Protein AF-A0A7R7CL61-F1 (afdb_monomer_lite)

Secondary structure (DSSP, 8-state):
---PEEEEEEEE--SS-TT--EEEEEEEESSHHHHHHHHHHHHHHHHHHHTTS-HHHHHHHHPPPTTS-SSS-EEEEEES-HHHHHHHHHHHHHHHHHHHHHHHHHTPPPPHHHHHHHHHHHHHHHHHHHHTTT----------

Radius of gyration: 21.46 Å; chains: 1; bounding box: 66×36×46 Å

Structure (mmCIF, N/CA/C/O backbone):
data_AF-A0A7R7CL61-F1
#
_entry.id   AF-A0A7R7CL61-F1
#
loop_
_atom_site.group_PDB
_atom_site.id
_atom_site.type_symbol
_atom_site.label_atom_id
_atom_site.label_alt_id
_atom_site.label_comp_id
_atom_site.label_asym_id
_atom_site.label_entity_id
_atom_site.label_seq_id
_atom_site.pdbx_PDB_ins_code
_atom_site.Cartn_x
_atom_site.Cartn_y
_atom_site.Cartn_z
_atom_site.occupancy
_atom_site.B_iso_or_equiv
_atom_site.auth_seq_id
_atom_site.auth_comp_id
_atom_site.auth_asym_id
_atom_site.auth_atom_id
_atom_site.pdbx_PDB_model_num
ATOM 1 N N . MET A 1 1 ? 9.692 -16.618 18.975 1.00 43.44 1 MET A N 1
ATOM 2 C CA . MET A 1 1 ? 9.288 -15.267 18.535 1.00 43.44 1 MET A CA 1
ATOM 3 C C . MET A 1 1 ? 8.238 -15.471 17.463 1.00 43.44 1 MET A C 1
ATOM 5 O O . MET A 1 1 ? 8.471 -16.322 16.616 1.00 43.44 1 MET A O 1
ATOM 9 N N . ALA A 1 2 ? 7.070 -14.833 17.570 1.00 53.53 2 ALA A N 1
ATOM 10 C CA . ALA A 1 2 ? 6.045 -14.944 16.532 1.00 53.53 2 ALA A CA 1
ATOM 11 C C . ALA A 1 2 ? 6.608 -14.379 15.222 1.00 53.53 2 ALA A C 1
ATOM 13 O O . ALA A 1 2 ? 7.267 -13.338 15.243 1.00 53.53 2 ALA A O 1
ATOM 14 N N . ASP A 1 3 ? 6.410 -15.096 14.121 1.00 69.12 3 ASP A N 1
ATOM 15 C CA . ASP A 1 3 ? 6.924 -14.686 12.819 1.00 69.12 3 ASP A CA 1
ATOM 16 C C . ASP A 1 3 ? 6.115 -13.474 12.337 1.00 69.12 3 ASP A C 1
ATOM 18 O O . ASP A 1 3 ? 4.902 -13.563 12.146 1.00 69.12 3 ASP A O 1
ATOM 22 N N . LEU A 1 4 ? 6.768 -12.314 12.230 1.00 73.00 4 LEU A N 1
ATOM 23 C CA . LEU A 1 4 ? 6.104 -11.059 11.880 1.00 73.00 4 LEU A CA 1
ATOM 24 C C . LEU A 1 4 ? 5.916 -10.967 10.368 1.00 73.00 4 LEU A C 1
ATOM 26 O O . LEU A 1 4 ? 6.895 -10.860 9.618 1.00 73.00 4 LEU A O 1
ATOM 30 N N . LYS A 1 5 ? 4.658 -10.918 9.940 1.00 70.12 5 LYS A N 1
ATOM 31 C CA . LYS A 1 5 ? 4.244 -10.785 8.542 1.00 70.12 5 LYS A CA 1
ATOM 32 C C . LYS A 1 5 ? 3.903 -9.333 8.224 1.00 70.12 5 LYS A C 1
ATOM 34 O O . LYS A 1 5 ? 3.576 -8.557 9.121 1.00 70.12 5 LYS A O 1
ATOM 39 N N . THR A 1 6 ? 4.028 -8.956 6.957 1.00 76.00 6 THR A N 1
ATOM 40 C CA . THR A 1 6 ? 3.588 -7.641 6.476 1.00 76.00 6 THR A CA 1
ATOM 41 C C . THR A 1 6 ? 2.115 -7.731 6.120 1.00 76.00 6 THR A C 1
ATOM 43 O O . THR A 1 6 ? 1.736 -8.629 5.375 1.00 76.00 6 THR A O 1
ATOM 46 N N . TYR A 1 7 ? 1.313 -6.799 6.611 1.00 77.00 7 TYR A N 1
ATOM 47 C CA . TYR A 1 7 ? -0.097 -6.665 6.267 1.00 77.00 7 TYR A CA 1
ATOM 48 C C . TYR A 1 7 ? -0.322 -5.319 5.589 1.00 77.00 7 TYR A C 1
ATOM 50 O O . TYR A 1 7 ? 0.303 -4.327 5.968 1.00 77.00 7 TYR A O 1
ATOM 58 N N . SER A 1 8 ? -1.195 -5.302 4.590 1.00 79.12 8 SER A N 1
ATOM 59 C CA . SER A 1 8 ? -1.748 -4.101 3.977 1.00 79.12 8 SER A CA 1
ATOM 60 C C . SER A 1 8 ? -3.194 -3.968 4.412 1.00 79.12 8 SER A C 1
ATOM 62 O O . SER A 1 8 ? -3.959 -4.924 4.287 1.00 79.12 8 SER A O 1
ATOM 64 N N . LEU A 1 9 ? -3.560 -2.793 4.913 1.00 83.31 9 LEU A N 1
ATOM 65 C CA . LEU A 1 9 ? -4.925 -2.503 5.323 1.00 83.31 9 LEU A CA 1
ATOM 66 C C . LEU A 1 9 ? -5.448 -1.262 4.627 1.00 83.31 9 LEU A C 1
ATOM 68 O O . LEU A 1 9 ? -4.704 -0.302 4.426 1.00 83.31 9 LEU A O 1
ATOM 72 N N . LEU A 1 10 ? -6.738 -1.307 4.313 1.00 83.94 10 LEU A N 1
ATOM 73 C CA . LEU A 1 10 ? -7.525 -0.199 3.805 1.00 83.94 10 LEU A CA 1
ATOM 74 C C . LEU A 1 10 ? -8.753 -0.030 4.701 1.00 83.94 10 LEU A C 1
ATOM 76 O O . LEU A 1 10 ? -9.546 -0.963 4.852 1.00 83.94 10 LEU A O 1
ATOM 80 N N . ILE A 1 11 ? -8.902 1.148 5.295 1.00 83.88 11 ILE A N 1
ATOM 81 C CA . ILE A 1 11 ? -9.981 1.497 6.221 1.00 83.88 11 ILE A CA 1
ATOM 82 C C . ILE A 1 11 ? -10.710 2.716 5.652 1.00 83.88 11 ILE A C 1
ATOM 84 O O . ILE A 1 11 ? -10.075 3.673 5.204 1.00 83.88 11 ILE A O 1
ATOM 88 N N . ALA A 1 12 ? -12.040 2.667 5.616 1.00 82.31 12 ALA A N 1
ATOM 89 C CA . ALA A 1 12 ? -12.850 3.832 5.267 1.00 82.31 12 ALA A CA 1
ATOM 90 C C . ALA A 1 12 ? -12.831 4.845 6.418 1.00 82.31 12 ALA A C 1
ATOM 92 O O . ALA A 1 12 ? -12.833 4.443 7.582 1.00 82.31 12 ALA A O 1
ATOM 93 N N . TRP A 1 13 ? -12.853 6.144 6.128 1.00 79.38 13 TRP A N 1
ATOM 94 C CA . TRP A 1 13 ? -13.196 7.115 7.166 1.00 79.38 13 TRP A CA 1
ATOM 95 C C . TRP A 1 13 ? -14.677 6.954 7.540 1.00 79.38 13 TRP A C 1
ATOM 97 O O . TRP A 1 13 ? -15.504 6.622 6.692 1.00 79.38 13 TRP A O 1
ATOM 107 N N . CYS A 1 14 ? -14.995 7.103 8.824 1.00 66.12 14 CYS A N 1
ATOM 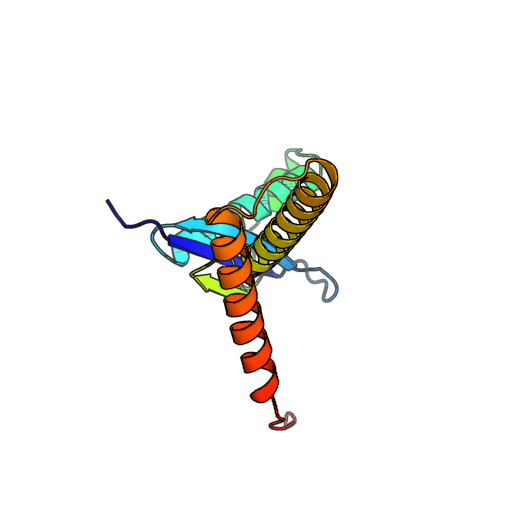108 C CA . CYS A 1 14 ? -16.372 7.165 9.306 1.00 66.12 14 CYS A CA 1
ATOM 109 C C . CYS A 1 14 ? -16.556 8.563 9.874 1.00 66.12 14 CYS A C 1
ATOM 111 O O . CYS A 1 14 ? -16.155 8.842 10.996 1.00 66.12 14 CYS A O 1
ATOM 113 N N . ASP A 1 15 ? -17.070 9.473 9.068 1.00 64.06 15 ASP A N 1
ATOM 114 C CA . ASP A 1 15 ? -17.490 10.790 9.542 1.00 64.06 15 ASP A CA 1
ATOM 115 C C . ASP A 1 15 ? -18.865 11.181 8.972 1.00 64.06 15 ASP A C 1
ATOM 117 O O . ASP A 1 15 ? -19.342 12.303 9.139 1.00 64.06 15 ASP A O 1
ATOM 121 N N . GLY A 1 16 ? -19.536 10.217 8.331 1.00 56.00 16 GLY A N 1
ATOM 122 C CA . GLY A 1 16 ? -20.834 10.400 7.697 1.00 56.00 16 GLY A CA 1
ATOM 123 C C . GLY A 1 16 ? -20.778 11.040 6.308 1.00 56.00 16 GLY A C 1
ATOM 124 O O . GLY A 1 16 ? -21.846 11.348 5.775 1.00 56.00 16 GLY A O 1
ATOM 125 N N . ASP A 1 17 ? -19.591 11.230 5.721 1.00 63.59 17 ASP A N 1
ATOM 126 C CA . ASP A 1 17 ? -19.422 11.698 4.345 1.00 63.59 17 ASP A CA 1
ATOM 127 C C . ASP A 1 17 ? -19.117 10.534 3.383 1.00 63.59 17 ASP A C 1
ATOM 129 O O . ASP A 1 17 ? -18.059 9.906 3.430 1.00 63.59 17 ASP A O 1
ATOM 133 N N . ASP A 1 18 ? -20.048 10.266 2.462 1.00 55.69 18 ASP A N 1
ATOM 134 C CA . ASP A 1 18 ? -19.911 9.234 1.426 1.00 55.69 18 ASP A CA 1
ATOM 135 C C . ASP A 1 18 ? -18.791 9.554 0.405 1.00 55.69 18 ASP A C 1
ATOM 137 O O . ASP A 1 18 ? -18.392 8.678 -0.369 1.00 55.69 18 ASP A O 1
ATOM 141 N N . GLU A 1 19 ? -18.297 10.800 0.365 1.00 55.75 19 GLU A N 1
ATOM 142 C CA . GLU A 1 19 ? -17.179 11.229 -0.486 1.00 55.75 19 GLU A CA 1
ATOM 143 C C . GLU A 1 19 ? -15.817 11.158 0.218 1.00 55.75 19 GLU A C 1
ATOM 145 O O . GLU A 1 19 ? -14.784 11.328 -0.446 1.00 55.75 19 GLU A O 1
ATOM 150 N N . GLN A 1 20 ? -15.769 10.879 1.528 1.00 64.12 20 GLN A N 1
ATOM 151 C CA . GLN A 1 20 ? -14.487 10.758 2.206 1.00 64.12 20 GLN A CA 1
ATOM 152 C C . GLN A 1 20 ? -13.717 9.523 1.749 1.00 64.12 20 GLN A C 1
ATOM 154 O O . GLN A 1 20 ? -14.242 8.425 1.565 1.00 64.12 20 GLN A O 1
ATOM 159 N N . GLY A 1 21 ? -12.426 9.750 1.508 1.00 71.06 21 GLY A N 1
ATOM 160 C CA . GLY A 1 21 ? -11.529 8.773 0.914 1.00 71.06 21 GLY A CA 1
ATOM 161 C C . GLY A 1 21 ? -11.246 7.568 1.813 1.00 71.06 21 GLY A C 1
ATOM 162 O O . GLY A 1 21 ? -11.902 7.287 2.809 1.00 71.06 21 GLY A O 1
ATOM 163 N N . THR A 1 22 ? -10.204 6.828 1.462 1.00 82.19 22 THR A N 1
ATOM 164 C CA . THR A 1 22 ? -9.773 5.645 2.212 1.00 82.19 22 THR A CA 1
ATOM 165 C C . THR A 1 22 ? -8.407 5.884 2.828 1.00 82.19 22 THR A C 1
ATOM 167 O O . THR A 1 22 ? -7.507 6.370 2.139 1.00 82.19 22 THR A O 1
ATOM 170 N N . PHE A 1 23 ? -8.218 5.485 4.083 1.00 80.88 23 PHE A N 1
ATOM 171 C CA . PHE A 1 23 ? -6.905 5.445 4.712 1.00 80.88 23 PHE A CA 1
ATOM 172 C C . PHE A 1 23 ? -6.262 4.076 4.485 1.00 80.88 23 PHE A C 1
ATOM 174 O O . PHE A 1 23 ? -6.841 3.039 4.814 1.00 80.88 23 PHE A O 1
ATOM 181 N N . GLY A 1 24 ? -5.065 4.065 3.901 1.00 83.75 24 GLY A N 1
ATOM 182 C CA . GLY A 1 24 ? -4.319 2.845 3.613 1.00 83.75 24 GLY A CA 1
ATOM 183 C C . GLY A 1 24 ? -2.931 2.880 4.235 1.00 83.75 24 GLY A C 1
ATOM 184 O O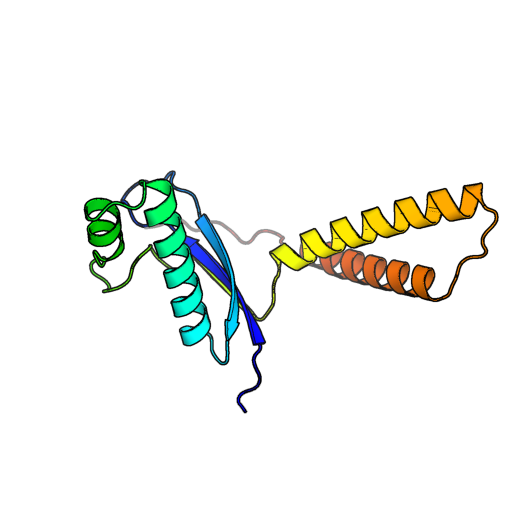 . GLY A 1 24 ? -2.213 3.862 4.069 1.00 83.75 24 GLY A O 1
ATOM 185 N N . SER A 1 25 ? -2.530 1.801 4.910 1.00 80.94 25 SER A N 1
ATOM 186 C CA . SER A 1 25 ? -1.164 1.663 5.431 1.00 80.94 25 SER A CA 1
ATOM 187 C C . SER A 1 25 ? -0.671 0.211 5.427 1.00 80.94 25 SER A C 1
ATOM 189 O O . SER A 1 25 ? -1.425 -0.739 5.196 1.00 80.94 25 SER A O 1
ATOM 191 N N . THR A 1 26 ? 0.636 0.035 5.646 1.00 79.12 26 THR A N 1
ATOM 192 C CA . THR A 1 26 ? 1.296 -1.271 5.757 1.00 79.12 26 THR A CA 1
ATOM 193 C C . THR A 1 26 ? 2.060 -1.400 7.054 1.00 79.12 26 THR A C 1
ATOM 195 O O . THR A 1 26 ? 2.974 -0.619 7.314 1.00 79.12 26 THR A O 1
ATOM 198 N N . VAL A 1 27 ? 1.786 -2.466 7.799 1.00 79.69 27 VAL A N 1
ATOM 199 C CA . VAL A 1 27 ? 2.397 -2.708 9.109 1.00 79.69 27 VAL A CA 1
ATOM 200 C C . VAL A 1 27 ? 2.931 -4.129 9.216 1.00 79.69 27 VAL A C 1
ATOM 202 O O . VAL A 1 27 ? 2.458 -5.054 8.554 1.00 79.69 27 VAL A O 1
ATOM 205 N N . ARG A 1 28 ? 3.941 -4.324 10.071 1.00 78.06 28 ARG A N 1
ATOM 206 C CA . ARG A 1 28 ? 4.394 -5.666 10.457 1.00 78.06 28 ARG A CA 1
ATOM 207 C C . ARG A 1 28 ? 3.704 -6.098 11.743 1.00 78.06 28 ARG A C 1
ATOM 209 O O . ARG A 1 28 ? 3.790 -5.395 12.754 1.00 78.06 28 ARG A O 1
ATOM 216 N N . ALA A 1 29 ? 3.066 -7.260 11.718 1.00 81.25 29 ALA A N 1
ATOM 217 C CA . ALA A 1 29 ? 2.301 -7.790 12.841 1.00 81.25 29 ALA A CA 1
ATOM 218 C C . ALA A 1 29 ? 2.367 -9.323 12.897 1.00 81.25 29 ALA A C 1
ATOM 220 O O . ALA A 1 29 ? 2.717 -9.980 11.914 1.00 81.25 29 ALA A O 1
ATOM 221 N N . GLY A 1 30 ? 2.056 -9.901 14.056 1.00 78.88 30 GLY A N 1
ATOM 222 C CA . GLY A 1 30 ? 1.908 -11.348 14.214 1.00 78.88 30 GLY A CA 1
ATOM 223 C C . GLY A 1 30 ? 0.529 -11.858 13.786 1.00 78.88 30 GLY A C 1
ATOM 224 O O . GLY A 1 30 ? 0.392 -13.034 13.456 1.00 78.88 30 GLY A O 1
ATOM 225 N N . SER A 1 31 ? -0.481 -10.985 13.758 1.00 82.75 31 SER A N 1
ATOM 226 C CA . SER A 1 31 ? -1.862 -11.308 13.388 1.00 82.75 31 SER A CA 1
ATOM 227 C C . SER A 1 31 ? -2.560 -10.143 12.683 1.00 82.75 31 SER A C 1
ATOM 229 O O . SER A 1 31 ? -2.096 -9.003 12.729 1.00 82.75 31 SER A O 1
ATOM 231 N N . PHE A 1 32 ? -3.704 -10.445 12.068 1.00 82.44 32 PHE A N 1
ATOM 232 C CA . PHE A 1 32 ? -4.606 -9.465 11.463 1.00 82.44 32 PHE A CA 1
ATOM 233 C C . PHE A 1 32 ? -5.114 -8.427 12.477 1.00 82.44 32 PHE A C 1
ATOM 235 O O . PHE A 1 32 ? -5.056 -7.237 12.203 1.00 82.44 32 PHE A O 1
ATOM 242 N N . GLU A 1 33 ? -5.525 -8.858 13.672 1.00 86.00 33 GLU A N 1
ATOM 243 C CA . GLU A 1 33 ? -6.010 -7.966 14.741 1.00 86.00 33 GLU A CA 1
ATOM 244 C C . GLU A 1 33 ? -4.921 -6.993 15.213 1.00 86.00 33 GLU A C 1
ATOM 246 O O . GLU A 1 33 ? -5.171 -5.814 15.458 1.00 86.00 33 GLU A O 1
ATOM 251 N N . GLU A 1 34 ? -3.679 -7.474 15.324 1.00 83.12 34 GLU A N 1
ATOM 252 C CA . GLU A 1 34 ? -2.552 -6.618 15.683 1.00 83.12 34 GLU A CA 1
ATOM 253 C C . GLU A 1 34 ? -2.221 -5.630 14.554 1.00 83.12 34 GLU A C 1
ATOM 255 O O . GLU A 1 34 ? -1.844 -4.492 14.838 1.00 83.12 34 GLU A O 1
ATOM 260 N N . ALA A 1 35 ? -2.368 -6.047 13.293 1.00 83.81 35 ALA A N 1
ATOM 261 C CA . ALA A 1 35 ? -2.168 -5.183 12.137 1.00 83.81 35 ALA A CA 1
ATOM 262 C C . ALA A 1 35 ? -3.232 -4.079 12.055 1.00 83.81 35 ALA A C 1
ATOM 264 O O . ALA A 1 35 ? -2.884 -2.914 11.895 1.00 83.81 35 ALA A O 1
ATOM 265 N N . GLU A 1 36 ? -4.507 -4.428 12.234 1.00 87.38 36 GLU A N 1
ATOM 266 C CA . GLU A 1 36 ? -5.611 -3.468 12.247 1.00 87.38 36 GLU A CA 1
ATOM 267 C C . GLU A 1 36 ? -5.435 -2.417 13.331 1.00 87.38 36 GLU A C 1
ATOM 269 O O . GLU A 1 36 ? -5.484 -1.224 13.041 1.00 87.38 36 GLU A O 1
ATOM 274 N N . ARG A 1 37 ? -5.130 -2.845 14.559 1.00 87.31 37 ARG A N 1
ATOM 275 C CA . ARG A 1 37 ? -4.885 -1.914 15.661 1.00 87.31 37 ARG A CA 1
ATOM 276 C C . ARG A 1 37 ? -3.773 -0.914 15.331 1.00 87.31 37 ARG A C 1
ATOM 278 O O . ARG A 1 37 ? -3.955 0.273 15.563 1.00 87.31 37 ARG A O 1
ATOM 285 N N . LYS A 1 38 ? -2.651 -1.380 14.770 1.00 86.69 38 LYS A N 1
ATOM 286 C CA . LYS A 1 38 ? -1.527 -0.506 14.391 1.00 86.69 38 LYS A CA 1
ATOM 287 C C . LYS A 1 38 ? -1.912 0.489 13.297 1.00 86.69 38 LYS A C 1
ATOM 289 O O . LYS A 1 38 ? -1.539 1.649 13.379 1.00 86.69 38 LYS A O 1
ATOM 294 N N . VAL A 1 39 ? -2.670 0.054 12.290 1.00 85.69 39 VAL A N 1
ATOM 295 C CA . VAL A 1 39 ? -3.105 0.951 11.208 1.00 85.69 39 VAL A CA 1
ATOM 296 C C . VAL A 1 39 ? -4.130 1.970 11.701 1.00 85.69 39 VAL A C 1
ATOM 298 O O . VAL A 1 39 ? -4.062 3.124 11.296 1.00 85.69 39 VAL A O 1
ATOM 301 N N . ARG A 1 40 ? -5.029 1.597 12.619 1.00 86.12 40 ARG A N 1
ATOM 302 C CA . ARG A 1 40 ? -5.946 2.550 13.264 1.00 86.12 40 ARG A CA 1
ATOM 303 C C . ARG A 1 40 ? -5.215 3.551 14.163 1.00 86.12 40 ARG A C 1
ATOM 305 O O . ARG A 1 40 ? -5.607 4.710 14.211 1.00 86.12 40 ARG A O 1
ATOM 312 N N . GLU A 1 41 ? -4.144 3.135 14.840 1.00 87.19 41 GLU A N 1
ATOM 313 C CA . GLU A 1 41 ? -3.257 4.047 15.579 1.00 87.19 41 GLU A CA 1
ATOM 314 C C . GLU A 1 41 ? -2.583 5.057 14.630 1.00 87.19 41 GLU A C 1
ATOM 316 O O . GLU A 1 41 ? -2.649 6.256 14.884 1.00 87.19 41 GLU A O 1
ATOM 321 N N . GLU A 1 42 ? -2.030 4.609 13.496 1.00 86.12 42 GLU A N 1
ATOM 322 C CA . GLU A 1 42 ? -1.448 5.506 12.479 1.00 86.12 42 GLU A CA 1
ATOM 323 C C . GLU A 1 42 ? -2.491 6.457 11.865 1.00 86.12 42 GLU A C 1
ATOM 325 O O . GLU A 1 42 ? -2.219 7.639 11.655 1.00 86.12 42 GLU A O 1
ATOM 330 N N . MET A 1 43 ? -3.704 5.960 11.611 1.00 82.94 43 MET A N 1
ATOM 331 C CA . MET A 1 43 ? -4.837 6.755 11.127 1.00 82.94 43 MET A CA 1
ATOM 332 C C . MET A 1 43 ? -5.208 7.862 12.123 1.00 82.94 43 MET A C 1
ATOM 334 O O . MET A 1 43 ? -5.416 9.010 11.732 1.00 82.94 43 MET A O 1
ATOM 338 N N . ARG A 1 44 ? -5.224 7.533 13.419 1.00 83.19 44 ARG A N 1
ATOM 339 C CA . ARG A 1 44 ? -5.475 8.473 14.517 1.00 83.19 44 ARG A CA 1
ATOM 340 C C . ARG A 1 44 ? -4.403 9.556 14.603 1.00 83.19 44 ARG A C 1
ATOM 342 O O . ARG A 1 44 ? -4.730 10.734 14.706 1.00 83.19 44 ARG A O 1
ATOM 349 N N . GLU A 1 45 ? -3.132 9.174 14.528 1.00 83.38 45 GLU A N 1
ATOM 350 C CA . GLU A 1 45 ? -2.016 10.127 14.535 1.00 83.38 45 GLU A CA 1
ATOM 351 C C . GLU A 1 45 ? -2.059 11.067 13.324 1.00 83.38 45 GLU A C 1
ATOM 353 O O . GLU A 1 45 ? -1.836 12.270 13.470 1.00 83.38 45 GLU A O 1
ATOM 358 N N . SER A 1 46 ? -2.400 10.539 12.143 1.00 82.75 46 SER A N 1
ATOM 359 C CA . SER A 1 46 ? -2.573 11.340 10.928 1.00 82.75 46 SER A CA 1
ATOM 360 C C . SER A 1 46 ? -3.682 12.380 11.091 1.00 82.75 46 SER A C 1
ATOM 362 O O . SER A 1 46 ? -3.483 13.538 10.734 1.00 82.75 46 SER A O 1
ATOM 364 N N . TYR A 1 47 ? -4.820 11.984 11.665 1.00 80.12 47 TYR A N 1
ATOM 365 C CA . TYR A 1 47 ? -5.945 12.883 11.920 1.00 80.12 47 TYR A CA 1
ATOM 366 C C . TYR A 1 47 ? -5.573 14.008 12.899 1.00 80.12 47 TYR A C 1
ATOM 368 O O . TYR A 1 47 ? -5.808 15.182 12.616 1.00 80.12 47 TYR A O 1
ATOM 376 N N . ILE A 1 48 ? -4.920 13.673 14.019 1.00 80.62 48 ILE A N 1
ATOM 377 C CA . ILE A 1 48 ? -4.460 14.662 15.011 1.00 80.62 48 ILE A CA 1
ATOM 378 C C . ILE A 1 48 ? -3.503 15.669 14.363 1.00 80.62 48 ILE A C 1
ATOM 380 O O . ILE A 1 48 ? -3.624 16.875 14.580 1.00 80.62 48 ILE A O 1
ATOM 384 N N . ALA A 1 49 ? -2.561 15.184 13.549 1.00 81.50 49 ALA A N 1
ATOM 385 C CA . ALA A 1 49 ? -1.598 16.034 12.859 1.00 81.50 49 ALA A CA 1
ATOM 386 C C . ALA A 1 49 ? -2.269 16.986 11.853 1.00 81.50 49 ALA A C 1
ATOM 388 O O . ALA A 1 49 ? -1.853 18.140 11.738 1.00 81.50 49 ALA A O 1
ATOM 389 N N . GLU A 1 50 ? -3.302 16.524 11.146 1.00 79.12 50 GLU A N 1
ATOM 390 C CA . GLU A 1 50 ? -4.050 17.328 10.175 1.00 79.12 50 GLU A CA 1
ATOM 391 C C . GLU A 1 50 ? -4.918 18.402 10.847 1.00 79.12 50 GLU A C 1
ATOM 393 O O . GLU A 1 50 ? -4.980 19.535 10.369 1.00 79.12 50 GLU A O 1
ATOM 398 N N . MET A 1 51 ? -5.505 18.086 12.003 1.00 75.44 51 MET A N 1
ATOM 399 C CA . MET A 1 51 ? -6.352 19.002 12.778 1.00 75.44 51 MET A CA 1
ATOM 400 C C . MET A 1 51 ? -5.566 20.008 13.636 1.00 75.44 51 MET A C 1
ATOM 402 O O . MET A 1 51 ? -6.161 20.863 14.284 1.00 75.44 51 MET A O 1
ATOM 406 N N . GLY A 1 52 ? -4.230 19.960 13.613 1.00 76.62 52 GLY A N 1
ATOM 407 C CA . GLY A 1 52 ? -3.364 20.938 14.282 1.00 76.62 52 GLY A CA 1
ATOM 408 C C . GLY A 1 52 ? -2.793 20.498 15.633 1.00 76.62 52 GLY A C 1
ATOM 409 O O . GLY A 1 52 ? -2.023 21.256 16.225 1.00 76.62 52 GLY A O 1
ATOM 410 N N . GLY A 1 53 ? -3.089 19.275 16.082 1.00 76.44 53 GLY A N 1
ATOM 411 C CA . GLY A 1 53 ? -2.455 18.648 17.245 1.00 76.44 53 GLY A CA 1
ATOM 412 C C . GLY A 1 53 ? -2.762 19.300 18.593 1.00 76.44 53 GLY A C 1
ATOM 413 O O . GLY A 1 53 ? -1.915 19.263 19.485 1.00 76.44 53 GLY A O 1
ATOM 414 N N . ASP A 1 54 ? -3.919 19.945 18.731 1.00 77.19 54 ASP A N 1
ATOM 415 C CA . ASP A 1 54 ? -4.395 20.479 20.006 1.00 77.19 54 ASP A CA 1
ATOM 416 C C . ASP A 1 54 ? -5.193 19.434 20.813 1.00 77.19 54 ASP A C 1
ATOM 418 O O . ASP A 1 54 ? -5.475 18.332 20.341 1.00 77.19 54 ASP A O 1
ATOM 422 N N . GLU A 1 55 ? -5.530 19.767 22.066 1.00 75.81 55 GLU A N 1
ATOM 423 C CA . GLU A 1 55 ? -6.307 18.875 22.947 1.00 75.81 55 GLU A CA 1
ATOM 424 C C . GLU A 1 55 ? -7.668 18.499 22.335 1.00 75.81 55 GLU A C 1
ATOM 426 O O . GLU A 1 55 ? -8.153 17.397 22.565 1.00 75.81 55 GLU A O 1
ATOM 431 N N . GLU A 1 56 ? -8.264 19.375 21.521 1.00 74.12 56 GLU A N 1
ATOM 432 C CA . GLU A 1 56 ? -9.552 19.127 20.868 1.00 74.12 56 GLU A CA 1
ATOM 433 C C . GLU A 1 56 ? -9.418 18.092 19.739 1.00 74.12 56 GLU A C 1
ATOM 435 O O . GLU A 1 56 ? -10.231 17.171 19.643 1.00 74.12 56 GLU A O 1
ATOM 440 N N . ALA A 1 57 ? -8.349 18.166 18.941 1.00 71.62 57 ALA A N 1
ATOM 441 C CA . ALA A 1 57 ? -8.002 17.142 17.962 1.00 71.62 57 ALA A CA 1
ATOM 442 C C . ALA A 1 57 ? -7.702 15.789 18.623 1.00 71.62 57 ALA A C 1
ATOM 444 O O . ALA A 1 57 ? -8.123 14.752 18.111 1.00 71.62 57 ALA A O 1
ATOM 445 N N . GLU A 1 58 ? -7.000 15.774 19.760 1.00 72.00 58 GLU A N 1
ATOM 446 C CA . GLU A 1 58 ? -6.739 14.542 20.511 1.00 72.00 58 GLU A CA 1
ATOM 447 C C . GLU A 1 58 ? -8.014 13.932 21.105 1.00 72.00 58 GLU A C 1
ATOM 449 O O . GLU A 1 58 ? -8.169 12.707 21.054 1.00 72.00 58 GLU A O 1
ATOM 454 N N . ASP A 1 59 ? -8.919 14.756 21.641 1.00 73.56 59 ASP A N 1
ATOM 455 C CA . ASP A 1 59 ? -10.209 14.323 22.184 1.00 73.56 59 ASP A CA 1
ATOM 456 C C . ASP A 1 59 ? -11.113 13.759 21.081 1.00 73.56 59 ASP A C 1
ATOM 458 O O . ASP A 1 59 ? -11.642 12.660 21.240 1.00 73.56 59 ASP A O 1
ATOM 462 N N . MET A 1 60 ? -11.212 14.426 19.926 1.00 71.25 60 MET A N 1
ATOM 463 C CA . MET A 1 60 ? -11.965 13.905 18.776 1.00 71.25 60 MET A CA 1
ATOM 464 C C . MET A 1 60 ? -11.340 12.632 18.197 1.00 71.25 60 MET A C 1
ATOM 466 O O . MET A 1 60 ? -12.048 11.696 17.844 1.00 71.25 60 MET A O 1
ATOM 470 N N . ALA A 1 61 ? -10.010 12.542 18.160 1.00 68.88 61 ALA A N 1
ATOM 471 C CA . ALA A 1 61 ? -9.307 11.342 17.717 1.00 68.88 61 ALA A CA 1
ATOM 472 C C . ALA A 1 61 ? -9.410 10.170 18.714 1.00 68.88 61 ALA A C 1
ATOM 474 O O . ALA A 1 61 ? -9.057 9.034 18.397 1.00 68.88 61 ALA A O 1
ATOM 475 N N . ASN A 1 62 ? -9.794 10.446 19.962 1.00 71.62 62 ASN A N 1
ATOM 476 C CA . ASN A 1 62 ? -10.097 9.440 20.978 1.00 71.62 62 ASN A CA 1
ATOM 477 C C . ASN A 1 62 ? -11.577 9.070 21.018 1.00 71.62 62 ASN A C 1
ATOM 479 O O . ASN A 1 62 ? -11.908 8.059 21.652 1.00 71.62 62 ASN A O 1
ATOM 483 N N . ASP A 1 63 ? -12.438 9.872 20.390 1.00 69.44 63 ASP A N 1
ATOM 484 C CA . ASP A 1 63 ? -13.851 9.569 20.319 1.00 69.44 63 ASP A CA 1
ATOM 485 C C . ASP A 1 63 ? -14.031 8.298 19.493 1.00 69.44 63 ASP A C 1
ATOM 487 O O . ASP A 1 63 ? -13.443 8.110 18.424 1.00 69.44 63 ASP A O 1
ATOM 491 N N . ARG A 1 64 ? -14.755 7.353 20.082 1.00 64.19 64 ARG A N 1
ATOM 492 C CA . ARG A 1 64 ? -14.968 6.040 19.486 1.00 64.19 64 ARG A CA 1
ATOM 493 C C . ARG A 1 64 ? -16.342 6.046 18.860 1.00 64.19 64 ARG A C 1
ATOM 495 O O . ARG A 1 64 ? -17.308 6.445 19.504 1.00 64.19 64 ARG A O 1
ATOM 502 N N . GLU A 1 65 ? -16.414 5.530 17.644 1.00 64.56 65 GLU A N 1
ATOM 503 C CA . GLU A 1 65 ? -17.677 5.243 16.978 1.00 64.56 65 GLU A CA 1
ATOM 504 C C . GLU A 1 65 ? -18.518 4.252 17.807 1.00 64.56 65 GLU A C 1
ATOM 506 O O . GLU A 1 65 ? -18.039 3.631 18.764 1.00 64.56 65 GLU A O 1
ATOM 511 N N . ASP A 1 66 ? -19.777 4.047 17.414 1.00 56.47 66 ASP A N 1
ATOM 512 C CA . ASP A 1 66 ? -20.711 3.116 18.073 1.00 56.47 66 ASP A CA 1
ATOM 513 C C . ASP A 1 66 ? -20.169 1.672 18.190 1.00 56.47 66 ASP A C 1
ATOM 515 O O . ASP A 1 66 ? -20.612 0.896 19.044 1.00 56.47 66 ASP A O 1
ATOM 519 N N . ASP A 1 67 ? -19.194 1.293 17.359 1.00 58.53 67 ASP A N 1
ATOM 520 C CA . ASP A 1 67 ? -18.517 -0.008 17.388 1.00 58.53 67 ASP A CA 1
ATOM 521 C C . ASP A 1 67 ? -17.294 -0.066 18.331 1.00 58.53 67 ASP A C 1
ATOM 523 O O . ASP A 1 67 ? -16.676 -1.123 18.507 1.00 58.53 67 ASP A O 1
ATOM 527 N N . GLY A 1 68 ? -16.964 1.050 18.983 1.00 65.31 68 GLY A N 1
ATOM 528 C CA . GLY A 1 68 ? -15.849 1.180 19.910 1.00 65.31 68 GLY A CA 1
ATOM 529 C C . GLY A 1 68 ? -14.483 1.376 19.245 1.00 65.31 68 GLY A C 1
ATOM 530 O O . GLY A 1 68 ? -13.472 1.227 19.946 1.00 65.31 68 GLY A O 1
ATOM 531 N N . GLN A 1 69 ? -14.425 1.682 17.945 1.00 69.94 69 GLN A N 1
ATOM 532 C CA . GLN A 1 69 ? -13.189 1.868 17.178 1.00 69.94 69 GLN A CA 1
ATOM 533 C C . GLN A 1 69 ? -13.091 3.277 16.569 1.00 69.94 69 GLN A C 1
ATOM 535 O O . GLN A 1 69 ? -14.079 3.992 16.450 1.00 69.94 69 GLN A O 1
ATOM 540 N N . PHE A 1 70 ? -11.864 3.700 16.248 1.00 72.38 70 PHE A N 1
ATOM 541 C CA . PHE A 1 70 ? -11.590 4.962 15.553 1.00 72.38 70 PHE A CA 1
ATOM 542 C C . PHE A 1 70 ? -11.388 4.693 14.059 1.00 72.38 70 PHE A C 1
ATOM 544 O O . PHE A 1 70 ? -10.631 3.779 13.700 1.00 72.38 70 PHE A O 1
ATOM 551 N N . GLY A 1 71 ? -12.041 5.485 13.207 1.00 70.44 71 GLY A N 1
ATOM 552 C CA . GLY A 1 71 ? -12.153 5.224 11.771 1.00 70.44 71 GLY A CA 1
ATOM 553 C C . GLY A 1 71 ? -13.229 4.181 11.456 1.00 70.44 71 GLY A C 1
ATOM 554 O O . GLY A 1 71 ? -13.645 3.416 12.321 1.00 70.44 71 GLY A O 1
ATOM 555 N N . GLY A 1 72 ? -13.681 4.127 10.208 1.00 77.31 72 GLY A N 1
ATOM 556 C CA . GLY A 1 72 ? -14.810 3.296 9.793 1.00 77.31 72 GLY A CA 1
ATOM 557 C C . GLY A 1 72 ? -14.472 1.821 9.606 1.00 77.31 72 GLY A C 1
ATOM 558 O O . GLY A 1 72 ? -13.580 1.244 10.240 1.00 77.31 72 GLY A O 1
ATOM 559 N N . SER A 1 73 ? -15.219 1.175 8.713 1.00 80.88 73 SER A N 1
ATOM 560 C CA . SER A 1 73 ? -15.065 -0.254 8.447 1.00 80.88 73 SER A CA 1
ATOM 561 C C . SER A 1 73 ? -13.766 -0.567 7.701 1.00 80.88 73 SER A C 1
ATOM 563 O O . SER A 1 73 ? -13.392 0.135 6.757 1.00 80.88 73 SER A O 1
ATOM 565 N N . VAL A 1 74 ? -13.127 -1.684 8.059 1.00 83.19 74 VAL A N 1
ATOM 566 C CA . VAL A 1 74 ? -12.036 -2.266 7.266 1.00 83.19 74 VAL A CA 1
ATOM 567 C C . VAL A 1 74 ? -12.597 -2.734 5.925 1.00 83.19 74 VAL A C 1
ATOM 569 O O . VAL A 1 74 ? -13.446 -3.624 5.874 1.00 83.19 74 VAL A O 1
ATOM 572 N N . LEU A 1 75 ? -12.112 -2.137 4.839 1.00 80.06 75 LEU A N 1
ATOM 573 C CA . LEU A 1 75 ? -12.496 -2.482 3.471 1.00 80.06 75 LEU A CA 1
ATOM 574 C C . LEU A 1 75 ? -11.650 -3.636 2.932 1.00 80.06 75 LEU A C 1
ATOM 576 O O . LEU A 1 75 ? -12.166 -4.542 2.280 1.00 80.06 75 LEU A O 1
ATOM 580 N N . GLU A 1 76 ? -10.348 -3.613 3.221 1.00 80.56 76 GLU A N 1
ATOM 581 C CA . GLU A 1 76 ? -9.415 -4.654 2.804 1.00 80.56 76 GLU A CA 1
ATOM 582 C C . GLU A 1 76 ? -8.364 -4.897 3.887 1.00 80.56 76 GLU A C 1
ATOM 584 O O . GLU A 1 76 ? -7.822 -3.961 4.472 1.00 80.56 76 GLU A O 1
ATOM 589 N N . CYS A 1 77 ? -8.048 -6.168 4.127 1.00 78.81 77 CYS A N 1
ATOM 590 C CA . CYS A 1 77 ? -6.910 -6.569 4.936 1.00 78.81 77 CYS A CA 1
ATOM 591 C C . CYS A 1 77 ? -6.240 -7.779 4.283 1.00 78.81 77 CYS A C 1
ATOM 593 O O . CYS A 1 77 ? -6.793 -8.882 4.265 1.00 78.81 77 CYS A O 1
ATOM 595 N N . SER A 1 78 ? -5.064 -7.563 3.702 1.00 77.69 78 SER A N 1
ATOM 596 C CA . SER A 1 78 ? -4.326 -8.569 2.944 1.00 77.69 78 SER A CA 1
ATOM 597 C C . SER A 1 78 ? -2.938 -8.801 3.544 1.00 77.69 78 SER A C 1
ATOM 599 O O . SER A 1 78 ? -2.254 -7.882 3.993 1.00 77.69 78 SER A O 1
ATOM 601 N N . GLU A 1 79 ? -2.516 -10.067 3.597 1.00 71.31 79 GLU A N 1
ATOM 602 C CA . GLU A 1 79 ? -1.133 -10.411 3.932 1.00 71.31 79 GLU A CA 1
ATOM 603 C C . GLU A 1 79 ? -0.253 -10.081 2.714 1.00 71.31 79 GLU A C 1
ATOM 605 O O . GLU A 1 79 ? -0.421 -10.656 1.639 1.00 71.31 79 GLU A O 1
ATOM 610 N N . GLY A 1 80 ? 0.678 -9.143 2.882 1.00 62.62 80 GLY A N 1
ATOM 611 C CA . GLY A 1 80 ? 1.504 -8.569 1.821 1.00 62.62 80 GLY A CA 1
ATOM 612 C C . GLY A 1 80 ? 1.120 -7.127 1.474 1.00 62.62 80 GLY A C 1
ATOM 613 O O . GLY A 1 80 ? 0.007 -6.682 1.711 1.00 62.62 80 GLY A O 1
ATOM 614 N N . ALA A 1 81 ? 2.068 -6.368 0.921 1.00 54.62 81 ALA A N 1
ATOM 615 C CA . ALA A 1 81 ? 1.865 -4.971 0.544 1.00 54.62 81 ALA A CA 1
ATOM 616 C C . ALA A 1 81 ? 1.522 -4.861 -0.949 1.00 54.62 81 ALA A C 1
ATOM 618 O O . ALA A 1 81 ? 2.396 -4.553 -1.755 1.00 54.62 81 ALA A O 1
ATOM 619 N N . LEU A 1 82 ? 0.271 -5.155 -1.323 1.00 58.66 82 LEU A N 1
ATOM 620 C CA . LEU A 1 82 ? -0.175 -5.163 -2.727 1.00 58.66 82 LEU A CA 1
ATOM 621 C C . LEU A 1 82 ? 0.086 -3.825 -3.441 1.00 58.66 82 LEU A C 1
ATOM 623 O O . LEU A 1 82 ? 0.579 -3.818 -4.564 1.00 58.66 82 LEU A O 1
ATOM 627 N N . TRP A 1 83 ? -0.154 -2.695 -2.772 1.00 52.31 83 TRP A N 1
ATOM 628 C CA . TRP A 1 83 ? 0.105 -1.366 -3.340 1.00 52.31 83 TRP A CA 1
ATOM 629 C C . TRP A 1 83 ? 1.601 -1.025 -3.381 1.00 52.31 83 TRP A C 1
ATOM 631 O O . TRP A 1 83 ? 2.108 -0.543 -4.390 1.00 52.31 83 TRP A O 1
ATOM 641 N N . LYS A 1 84 ? 2.353 -1.373 -2.331 1.00 56.00 84 LYS A N 1
ATOM 642 C CA . LYS A 1 84 ? 3.807 -1.156 -2.291 1.00 56.00 84 LYS A CA 1
ATOM 643 C C . LYS A 1 84 ? 4.551 -2.051 -3.278 1.00 56.00 84 LYS A C 1
ATOM 645 O O . LYS A 1 84 ? 5.655 -1.711 -3.683 1.00 56.00 84 LYS A O 1
ATOM 650 N N . ALA A 1 85 ? 3.968 -3.183 -3.673 1.00 62.56 85 ALA A N 1
ATOM 651 C CA . ALA A 1 85 ? 4.489 -4.013 -4.750 1.00 62.56 85 ALA A CA 1
ATOM 652 C C . ALA A 1 85 ? 4.463 -3.262 -6.090 1.00 62.56 85 ALA A C 1
ATOM 654 O O . ALA A 1 85 ? 5.447 -3.336 -6.820 1.00 62.56 85 ALA A O 1
ATOM 655 N N . ALA A 1 86 ? 3.414 -2.477 -6.365 1.00 62.09 86 ALA A N 1
ATOM 656 C CA . ALA A 1 86 ? 3.351 -1.614 -7.546 1.00 62.09 86 ALA A CA 1
ATOM 657 C C . ALA A 1 86 ? 4.371 -0.460 -7.472 1.00 62.09 86 ALA A C 1
ATOM 659 O O . ALA A 1 86 ? 5.073 -0.185 -8.444 1.00 62.09 86 ALA A O 1
ATOM 660 N N . ASP A 1 87 ? 4.539 0.169 -6.304 1.00 62.34 87 ASP A N 1
ATOM 661 C CA . ASP A 1 87 ? 5.566 1.208 -6.117 1.00 62.34 87 ASP A CA 1
ATOM 662 C C . ASP A 1 87 ? 6.993 0.652 -6.229 1.00 62.34 87 ASP A C 1
ATOM 664 O O . ASP A 1 87 ? 7.874 1.288 -6.813 1.00 62.34 87 ASP A O 1
ATOM 668 N N . LEU A 1 88 ? 7.230 -0.555 -5.707 1.00 66.19 88 LEU A N 1
ATOM 669 C CA . LEU A 1 88 ? 8.502 -1.267 -5.829 1.00 66.19 88 LEU A CA 1
ATOM 670 C C . LEU A 1 88 ? 8.779 -1.675 -7.273 1.00 66.19 88 LEU A C 1
ATOM 672 O O . LEU A 1 88 ? 9.913 -1.538 -7.723 1.00 66.19 88 LEU A O 1
ATOM 676 N N . GLU A 1 89 ? 7.766 -2.130 -8.008 1.00 77.50 89 GLU A N 1
ATOM 677 C CA . GLU A 1 89 ? 7.869 -2.407 -9.438 1.00 77.50 89 GLU A CA 1
ATOM 678 C C . GLU A 1 89 ? 8.270 -1.142 -10.209 1.00 77.50 89 GLU A C 1
ATOM 680 O O . GLU A 1 89 ? 9.242 -1.165 -10.965 1.00 77.50 89 GLU A O 1
ATOM 685 N N . ASN A 1 90 ? 7.588 -0.020 -9.966 1.00 72.81 90 ASN A N 1
ATOM 686 C CA . ASN A 1 90 ? 7.894 1.264 -10.598 1.00 72.81 90 ASN A CA 1
ATOM 687 C C . ASN A 1 90 ? 9.316 1.743 -10.269 1.00 72.81 90 ASN A C 1
ATOM 689 O O . ASN A 1 90 ? 10.059 2.149 -11.167 1.00 72.81 90 ASN A O 1
ATOM 693 N N . CYS A 1 91 ? 9.733 1.641 -9.003 1.00 72.12 91 CYS A N 1
ATOM 694 C CA . CYS A 1 91 ? 11.099 1.959 -8.586 1.00 72.12 91 CYS A CA 1
ATOM 695 C C . CYS A 1 91 ? 12.136 1.050 -9.263 1.00 72.12 91 CYS A C 1
ATOM 697 O O . CYS A 1 91 ? 13.168 1.534 -9.727 1.00 72.12 91 CYS A O 1
ATOM 699 N N . LEU A 1 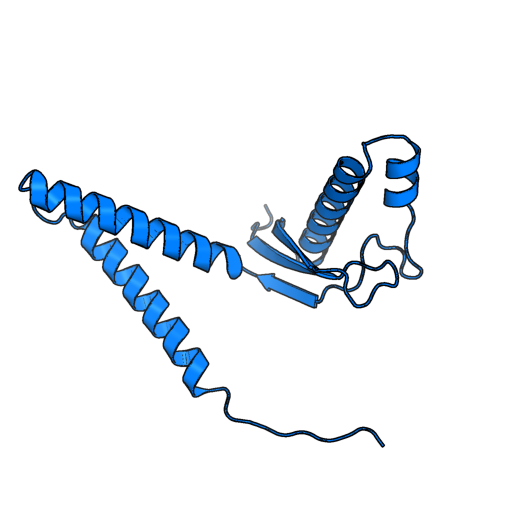92 ? 11.868 -0.257 -9.349 1.00 80.81 92 LEU A N 1
ATOM 700 C CA . LEU A 1 92 ? 12.767 -1.235 -9.964 1.00 80.81 92 LEU A CA 1
ATOM 701 C C . LEU A 1 92 ? 12.897 -0.999 -11.477 1.00 80.81 92 LEU A C 1
ATOM 703 O O . LEU A 1 92 ? 14.009 -1.037 -12.006 1.00 80.81 92 LEU A O 1
ATOM 707 N N . ARG A 1 93 ? 11.787 -0.689 -12.162 1.00 81.31 93 ARG A N 1
ATOM 708 C CA . ARG A 1 93 ? 11.776 -0.285 -13.578 1.00 81.31 93 ARG A CA 1
ATOM 709 C C . ARG A 1 93 ? 12.588 0.991 -13.798 1.00 81.31 93 ARG A C 1
ATOM 711 O O . ARG A 1 93 ? 13.407 1.037 -14.713 1.00 81.31 93 ARG A O 1
ATOM 718 N N . GLY A 1 94 ? 12.400 2.003 -12.949 1.00 77.12 94 GLY A N 1
ATOM 719 C CA . GLY 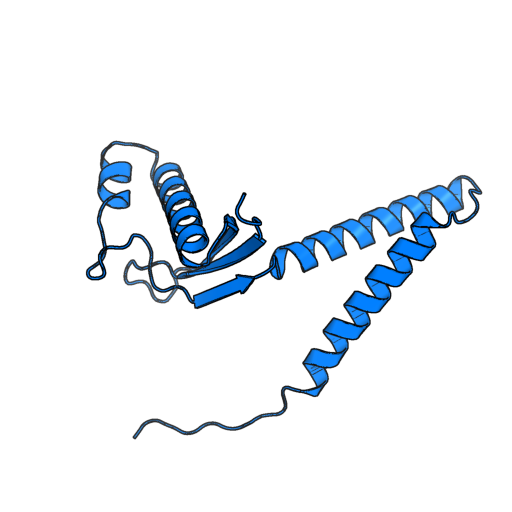A 1 94 ? 13.143 3.263 -13.022 1.00 77.12 94 GLY A CA 1
ATOM 720 C C . GLY A 1 94 ? 14.646 3.086 -12.795 1.00 77.12 94 GLY A C 1
ATOM 721 O O . GLY A 1 94 ? 15.454 3.643 -13.537 1.00 77.12 94 GLY A O 1
ATOM 722 N N . LEU A 1 95 ? 15.029 2.261 -11.818 1.00 80.38 95 LEU A N 1
ATOM 723 C CA . LEU A 1 95 ? 16.429 1.952 -11.533 1.00 80.38 95 LEU A CA 1
ATOM 724 C C . LEU A 1 95 ? 17.085 1.193 -12.694 1.00 80.38 95 LEU A C 1
ATOM 726 O O . LEU A 1 95 ? 18.192 1.540 -13.099 1.00 80.38 95 LEU A O 1
ATOM 730 N N . LEU A 1 96 ? 16.399 0.199 -13.270 1.00 83.62 96 LEU A N 1
ATOM 731 C CA . LEU A 1 96 ? 16.891 -0.512 -14.451 1.00 83.62 96 LEU A CA 1
ATOM 732 C C . LEU A 1 96 ? 17.076 0.424 -15.643 1.00 83.62 96 LEU A C 1
ATOM 734 O O . LEU A 1 96 ? 18.114 0.359 -16.283 1.00 83.62 96 LEU A O 1
ATOM 738 N N . ALA A 1 97 ? 16.133 1.330 -15.907 1.00 81.19 97 ALA A N 1
ATOM 739 C CA . ALA A 1 97 ? 16.265 2.290 -17.001 1.00 81.19 97 ALA A CA 1
ATOM 740 C C . ALA A 1 97 ? 17.506 3.189 -16.843 1.00 81.19 97 ALA A C 1
ATOM 742 O O . ALA A 1 97 ? 18.245 3.394 -17.803 1.00 81.19 97 ALA A O 1
ATOM 743 N N . GLN A 1 98 ? 17.779 3.675 -15.626 1.00 80.38 98 GLN A N 1
ATOM 744 C CA . GLN A 1 98 ? 18.965 4.496 -15.350 1.00 80.38 98 GLN A CA 1
ATOM 745 C C . GLN A 1 98 ? 20.270 3.707 -15.480 1.00 80.38 98 GLN A C 1
ATOM 747 O O . GLN A 1 98 ? 21.260 4.215 -16.007 1.00 80.38 98 GLN A O 1
ATOM 752 N N . VAL A 1 99 ? 20.288 2.466 -14.993 1.00 81.19 99 VAL A N 1
ATOM 753 C CA . VAL A 1 99 ? 21.457 1.588 -15.110 1.00 81.19 99 VAL A CA 1
ATOM 754 C C . VAL A 1 99 ? 21.689 1.187 -16.570 1.00 81.19 99 VAL A C 1
ATOM 756 O O . VAL A 1 99 ? 22.840 1.132 -17.001 1.00 81.19 99 VAL A O 1
ATOM 759 N N . ASP A 1 100 ? 20.622 0.967 -17.340 1.00 79.50 100 ASP A N 1
ATOM 760 C CA . ASP A 1 100 ? 20.677 0.679 -18.773 1.00 79.50 100 ASP A CA 1
ATOM 761 C C . ASP A 1 100 ? 21.265 1.860 -19.557 1.00 79.50 100 ASP A C 1
ATOM 763 O O . ASP A 1 100 ? 22.247 1.684 -20.281 1.00 79.50 100 ASP A O 1
ATOM 767 N N . GLU A 1 101 ? 20.771 3.075 -19.319 1.00 80.69 101 GLU A N 1
ATOM 768 C CA . GLU A 1 101 ? 21.310 4.300 -19.921 1.00 80.69 101 GLU A CA 1
ATOM 769 C C . GLU A 1 101 ? 22.790 4.520 -19.558 1.00 80.69 101 GLU A C 1
ATOM 771 O O . GLU A 1 101 ? 23.6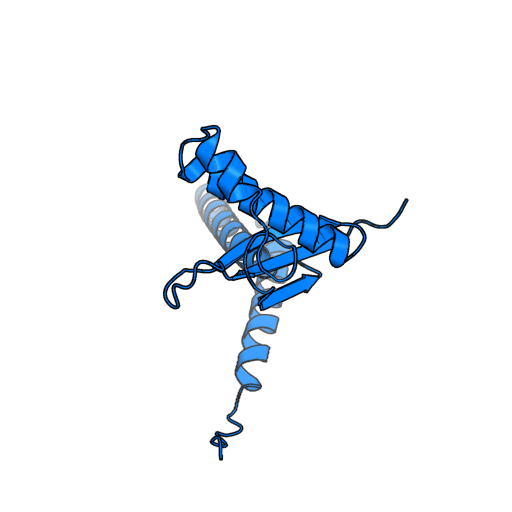14 4.889 -20.403 1.00 80.69 101 GLU A O 1
ATOM 776 N N . PHE A 1 102 ? 23.161 4.267 -18.300 1.00 77.06 102 PHE A N 1
ATOM 777 C CA . PHE A 1 102 ? 24.541 4.409 -17.848 1.00 77.06 102 PHE A CA 1
ATOM 778 C C . PHE A 1 102 ? 25.467 3.368 -18.489 1.00 77.06 102 PHE A C 1
ATOM 780 O O . PHE A 1 102 ? 26.590 3.694 -18.883 1.00 77.06 102 PHE A O 1
ATOM 787 N N . ALA A 1 103 ? 25.001 2.128 -18.635 1.00 77.56 103 ALA A N 1
ATOM 788 C CA . ALA A 1 103 ? 25.762 1.062 -19.270 1.00 77.56 103 ALA A CA 1
ATOM 789 C C . ALA A 1 103 ? 25.993 1.321 -20.761 1.00 77.56 103 ALA A C 1
ATOM 791 O O . ALA A 1 103 ? 27.122 1.153 -21.226 1.00 77.56 103 ALA A O 1
ATOM 792 N N . ASP A 1 104 ? 24.978 1.816 -21.472 1.00 78.12 104 ASP A N 1
ATOM 793 C CA . ASP A 1 104 ? 25.091 2.210 -22.879 1.00 78.12 104 ASP A CA 1
ATOM 794 C C . ASP A 1 104 ? 26.099 3.352 -23.064 1.00 78.12 104 ASP A C 1
ATOM 796 O O . ASP A 1 104 ? 26.875 3.369 -24.023 1.00 78.12 104 ASP A O 1
ATOM 800 N N . ARG A 1 105 ? 26.151 4.292 -22.111 1.00 77.56 105 ARG A N 1
ATOM 801 C CA . ARG A 1 105 ? 27.075 5.433 -22.156 1.00 77.56 105 ARG A CA 1
ATOM 802 C C . ARG A 1 105 ? 28.512 5.077 -21.776 1.00 77.56 105 ARG A C 1
ATOM 804 O O . ARG A 1 105 ? 29.448 5.691 -22.287 1.00 77.56 105 ARG A O 1
ATOM 811 N N . CYS A 1 106 ? 28.698 4.131 -20.858 1.00 78.56 106 CYS A N 1
ATOM 812 C CA . CYS A 1 106 ? 30.006 3.761 -20.310 1.00 78.56 106 CYS A CA 1
ATOM 813 C C . CYS A 1 106 ? 30.580 2.456 -20.887 1.00 78.56 106 CYS A C 1
ATOM 815 O O . CYS A 1 106 ? 31.714 2.105 -20.562 1.00 78.56 106 CYS A O 1
ATOM 817 N N . GLY A 1 107 ? 29.834 1.750 -21.744 1.00 71.81 107 GLY A N 1
ATOM 818 C CA . GLY A 1 107 ? 30.248 0.474 -22.331 1.00 71.81 107 GLY A CA 1
ATOM 819 C C . GLY A 1 107 ? 30.342 -0.658 -21.306 1.00 71.81 107 GLY A C 1
ATOM 820 O O . GLY A 1 107 ? 31.165 -1.561 -21.459 1.00 71.81 107 GLY A O 1
ATOM 821 N N . TRP A 1 108 ? 29.548 -0.595 -20.234 1.00 71.19 108 TRP A N 1
ATOM 822 C CA . TRP A 1 108 ? 29.495 -1.659 -19.232 1.00 71.19 108 TRP A CA 1
ATOM 823 C C . TRP A 1 108 ? 28.682 -2.842 -19.753 1.00 71.19 108 TRP A C 1
ATOM 825 O O . TRP A 1 108 ? 27.546 -2.691 -20.196 1.00 71.19 108 TRP A O 1
ATOM 835 N N . SER A 1 109 ? 29.270 -4.036 -19.680 1.00 61.81 109 SER A N 1
ATOM 836 C CA . SER A 1 109 ? 28.582 -5.289 -19.987 1.00 61.81 109 SER A CA 1
ATOM 837 C C . SER A 1 109 ? 27.450 -5.550 -18.996 1.00 61.81 109 SER A C 1
ATOM 839 O O . SER A 1 109 ? 27.586 -5.249 -17.810 1.00 61.81 109 SER A O 1
ATOM 841 N N . ASP A 1 110 ? 26.361 -6.153 -19.473 1.00 61.16 110 ASP A N 1
ATOM 842 C CA . ASP A 1 110 ? 25.231 -6.542 -18.630 1.00 61.16 110 ASP A CA 1
ATOM 843 C C . ASP A 1 110 ? 25.702 -7.510 -17.523 1.00 61.16 110 ASP A C 1
ATOM 845 O O . ASP A 1 110 ? 26.332 -8.536 -17.797 1.00 61.16 110 ASP A O 1
ATOM 849 N N . HIS A 1 111 ? 25.452 -7.151 -16.263 1.00 65.62 111 HIS A N 1
ATOM 850 C CA . HIS A 1 111 ? 25.786 -7.967 -15.095 1.00 65.62 111 HIS A CA 1
ATOM 851 C C . HIS A 1 111 ? 24.573 -8.817 -14.688 1.00 65.62 111 HIS A C 1
ATOM 853 O O . HIS A 1 111 ? 23.427 -8.424 -14.911 1.00 65.62 111 HIS A O 1
ATOM 859 N N . GLY A 1 112 ? 24.812 -9.983 -14.077 1.00 67.94 112 GLY A N 1
ATOM 860 C CA . GLY A 1 112 ? 23.760 -10.952 -13.738 1.00 67.94 112 GLY A CA 1
ATOM 861 C C . GLY A 1 112 ? 22.632 -10.387 -12.862 1.00 67.94 112 GLY A C 1
ATOM 862 O O . GLY A 1 112 ? 21.511 -10.893 -12.920 1.00 67.94 112 GLY A O 1
ATOM 863 N N . GLU A 1 113 ? 22.887 -9.316 -12.104 1.00 69.56 113 GLU A N 1
ATOM 864 C CA . GLU A 1 113 ? 21.866 -8.618 -11.320 1.00 69.56 113 GLU A CA 1
ATOM 865 C C . GLU A 1 113 ? 20.818 -7.889 -12.187 1.00 69.56 113 GLU A C 1
ATOM 867 O O . GLU A 1 113 ? 19.645 -7.857 -11.808 1.00 69.56 113 GLU A O 1
ATOM 872 N N . ARG A 1 114 ? 21.184 -7.361 -13.369 1.00 73.25 114 ARG A N 1
ATOM 873 C CA . ARG A 1 114 ? 20.231 -6.709 -14.298 1.00 73.25 114 ARG A CA 1
ATOM 874 C C . ARG A 1 114 ? 19.295 -7.727 -14.939 1.00 73.25 114 ARG A C 1
ATOM 876 O O . ARG A 1 114 ? 18.086 -7.508 -14.984 1.00 73.25 114 ARG A O 1
ATOM 883 N N . ASP A 1 115 ? 19.826 -8.879 -15.337 1.00 73.31 115 ASP A N 1
ATOM 884 C CA . ASP A 1 115 ? 19.020 -9.991 -15.850 1.00 73.31 115 ASP A CA 1
ATOM 885 C C . ASP A 1 115 ? 18.085 -10.575 -14.784 1.00 73.31 115 ASP A C 1
ATOM 887 O O . ASP A 1 115 ? 16.946 -10.935 -15.087 1.00 73.31 115 ASP A O 1
ATOM 891 N N . ALA A 1 116 ? 18.532 -10.657 -13.527 1.00 73.56 116 ALA A N 1
ATOM 892 C CA . ALA A 1 116 ? 17.684 -11.083 -12.416 1.00 73.56 116 ALA A CA 1
ATOM 893 C C . ALA A 1 116 ? 16.526 -10.098 -12.173 1.00 73.56 116 ALA A C 1
ATOM 895 O O . ALA A 1 116 ? 15.381 -10.524 -12.024 1.00 73.56 116 ALA A O 1
ATOM 896 N N . ALA A 1 117 ? 16.798 -8.790 -12.208 1.00 75.38 117 ALA A N 1
ATOM 897 C CA . ALA A 1 117 ? 15.770 -7.763 -12.069 1.00 75.38 117 ALA A CA 1
ATOM 898 C C . ALA A 1 117 ? 14.777 -7.764 -13.251 1.00 75.38 117 ALA A C 1
ATOM 900 O O . ALA A 1 117 ? 13.567 -7.701 -13.031 1.00 75.38 117 ALA A O 1
ATOM 901 N N . ARG A 1 118 ? 15.250 -7.932 -14.496 1.00 78.81 118 ARG A N 1
ATOM 902 C CA . ARG A 1 118 ? 14.382 -8.078 -15.684 1.00 78.81 118 ARG A CA 1
ATOM 903 C C . ARG A 1 118 ? 13.477 -9.311 -15.600 1.00 78.81 118 ARG A C 1
ATOM 905 O O . ARG A 1 118 ? 12.311 -9.233 -15.980 1.00 78.81 118 ARG A O 1
ATOM 912 N N . LYS A 1 119 ? 13.981 -10.436 -15.078 1.00 78.69 119 LYS A N 1
ATOM 913 C CA . LYS A 1 119 ? 13.176 -11.652 -14.854 1.00 78.69 119 LYS A CA 1
ATOM 914 C C . LYS A 1 119 ? 12.074 -11.430 -13.825 1.00 78.69 119 LYS A C 1
ATOM 916 O O . LYS A 1 119 ? 10.938 -11.800 -14.093 1.00 78.69 119 LYS A O 1
ATOM 921 N N . LEU A 1 120 ? 12.389 -10.787 -12.700 1.00 73.81 120 LEU A N 1
ATOM 922 C CA . LEU A 1 120 ? 11.392 -10.452 -11.679 1.00 73.81 120 LEU A CA 1
ATOM 923 C C . LEU A 1 120 ? 10.285 -9.551 -12.241 1.00 73.81 120 LEU A C 1
ATOM 925 O O . LEU A 1 120 ? 9.112 -9.805 -11.995 1.00 73.81 120 LEU A O 1
ATOM 929 N N . ILE A 1 121 ? 10.632 -8.553 -13.059 1.00 78.69 121 ILE A N 1
ATOM 930 C CA . ILE A 1 121 ? 9.638 -7.701 -13.732 1.00 78.69 121 ILE A CA 1
ATOM 931 C C . ILE A 1 121 ? 8.762 -8.511 -14.694 1.00 78.69 121 ILE A C 1
ATOM 933 O O . ILE A 1 121 ? 7.542 -8.375 -14.670 1.00 78.69 121 ILE A O 1
ATOM 937 N N . ALA A 1 122 ? 9.355 -9.392 -15.505 1.00 74.69 122 ALA A N 1
ATOM 938 C CA . ALA A 1 122 ? 8.598 -10.239 -16.426 1.00 74.69 122 ALA A CA 1
ATOM 939 C C . ALA A 1 122 ? 7.647 -11.206 -15.693 1.00 74.69 122 ALA A C 1
ATOM 941 O O . ALA A 1 122 ? 6.556 -11.501 -16.183 1.00 74.69 122 ALA A O 1
ATOM 942 N N . GLU A 1 123 ? 8.040 -11.696 -14.515 1.00 70.81 123 GLU A N 1
ATOM 943 C CA . GLU A 1 123 ? 7.171 -12.492 -13.645 1.00 70.81 123 GLU A CA 1
ATOM 944 C C . GLU A 1 123 ? 6.002 -11.665 -13.092 1.00 70.81 123 GLU A C 1
ATOM 946 O O . GLU A 1 123 ? 4.866 -12.142 -13.123 1.00 70.81 123 GLU A O 1
ATOM 951 N N . ILE A 1 124 ? 6.247 -10.420 -12.663 1.00 71.69 124 ILE A N 1
ATOM 952 C CA . ILE A 1 124 ? 5.198 -9.484 -12.224 1.00 71.69 124 ILE A CA 1
ATOM 953 C C . ILE A 1 124 ? 4.212 -9.203 -13.371 1.00 71.69 124 ILE A C 1
ATOM 955 O O . ILE A 1 124 ? 3.007 -9.384 -13.194 1.00 71.69 124 ILE A O 1
ATOM 959 N N . ASP A 1 125 ? 4.704 -8.888 -14.574 1.00 67.94 125 ASP A N 1
ATOM 960 C CA . ASP A 1 125 ? 3.876 -8.672 -15.773 1.00 67.94 125 ASP A CA 1
ATOM 961 C C . ASP A 1 125 ? 3.010 -9.899 -16.109 1.00 67.94 125 ASP A C 1
ATOM 963 O O . ASP A 1 125 ? 1.836 -9.786 -16.476 1.00 67.94 125 ASP A O 1
ATOM 967 N N . ALA A 1 126 ? 3.566 -11.105 -15.964 1.00 65.31 126 ALA A N 1
ATOM 968 C CA . ALA A 1 126 ? 2.851 -12.353 -16.216 1.00 65.31 126 ALA A CA 1
ATOM 969 C C . ALA A 1 126 ? 1.790 -12.679 -15.150 1.00 65.31 126 ALA A C 1
ATOM 971 O O . ALA A 1 126 ? 0.850 -13.425 -15.444 1.00 65.31 126 ALA A O 1
ATOM 972 N N . LEU A 1 127 ? 1.937 -12.169 -13.926 1.00 62.66 127 LEU A N 1
ATOM 973 C CA . LEU A 1 127 ? 0.934 -12.276 -12.865 1.00 62.66 127 LEU A CA 1
ATOM 974 C C . LEU A 1 127 ? -0.190 -11.252 -13.074 1.00 62.66 127 LEU A C 1
ATOM 976 O O . LEU A 1 127 ? -1.362 -11.625 -13.014 1.00 62.66 127 LEU A O 1
ATOM 980 N N . LEU A 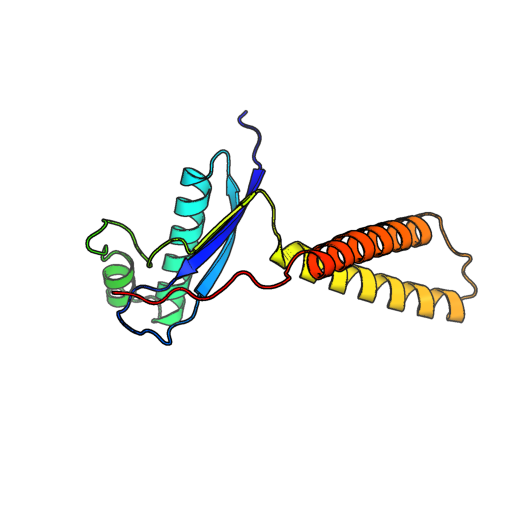1 128 ? 0.156 -10.008 -13.421 1.00 57.59 128 LEU A N 1
ATOM 981 C CA . LEU A 1 128 ? -0.800 -8.936 -13.717 1.00 57.59 128 LEU A CA 1
ATOM 982 C C . LEU A 1 128 ? -1.628 -9.212 -14.984 1.00 57.59 128 LEU A C 1
ATOM 984 O O . LEU A 1 128 ? -2.824 -8.944 -15.017 1.00 57.59 128 LEU A O 1
ATOM 988 N N . ASN A 1 129 ? -1.055 -9.835 -16.017 1.00 49.25 129 ASN A N 1
ATOM 989 C CA . ASN A 1 129 ? -1.819 -10.195 -17.220 1.00 49.25 129 ASN A CA 1
ATOM 990 C C . ASN A 1 129 ? -2.762 -11.397 -17.035 1.00 49.25 129 ASN A C 1
ATOM 992 O O . ASN A 1 129 ? -3.668 -11.586 -17.847 1.00 49.25 129 ASN A O 1
ATOM 996 N N . ARG A 1 130 ? -2.594 -12.217 -15.987 1.00 44.19 130 ARG A N 1
ATOM 997 C CA . ARG A 1 130 ? -3.509 -13.339 -15.696 1.00 44.19 130 ARG A CA 1
ATOM 998 C C . ARG A 1 130 ? -4.766 -12.913 -14.945 1.00 44.19 130 ARG A C 1
ATOM 1000 O O . ARG A 1 130 ? -5.777 -13.605 -15.043 1.00 44.19 130 ARG A O 1
ATOM 1007 N N . THR A 1 131 ? -4.737 -11.796 -14.220 1.00 44.59 131 THR A N 1
ATOM 1008 C CA . THR A 1 131 ? -5.927 -11.273 -13.530 1.00 44.59 131 THR A CA 1
ATOM 1009 C C . THR A 1 131 ? -6.923 -10.648 -14.512 1.00 44.59 131 THR A C 1
ATOM 1011 O O . THR A 1 131 ? -8.132 -10.727 -14.289 1.00 44.59 131 THR A O 1
ATOM 1014 N N . HIS A 1 132 ? -6.463 -10.145 -15.665 1.00 37.44 132 HIS A N 1
ATOM 1015 C CA . HIS A 1 132 ? -7.345 -9.590 -16.697 1.00 37.44 132 HIS A CA 1
ATOM 1016 C C . HIS A 1 132 ? -8.141 -10.625 -17.509 1.00 37.44 132 HIS A C 1
ATOM 1018 O O . HIS A 1 132 ? -9.157 -10.269 -18.104 1.00 37.44 132 HIS A O 1
ATOM 1024 N N . THR A 1 133 ? -7.766 -11.907 -17.499 1.00 38.56 133 THR A N 1
ATOM 1025 C CA . THR A 1 133 ? -8.501 -12.965 -18.222 1.00 38.56 133 THR A CA 1
ATOM 1026 C C . THR A 1 133 ? -9.602 -13.640 -17.389 1.00 38.56 133 THR A C 1
ATOM 1028 O O . THR A 1 133 ? -10.286 -14.526 -17.899 1.00 38.56 133 THR A O 1
ATOM 1031 N N . GLY A 1 134 ? -9.794 -13.241 -16.123 1.00 34.91 134 GLY A N 1
ATOM 1032 C CA . GLY A 1 134 ? -10.778 -13.839 -15.206 1.00 34.91 134 GLY A CA 1
ATOM 1033 C C . GLY A 1 134 ? -12.024 -12.992 -14.914 1.00 34.91 134 GLY A C 1
ATOM 1034 O O . GLY A 1 134 ? -13.034 -13.532 -14.473 1.00 34.91 134 GLY A O 1
ATOM 1035 N N . ALA A 1 135 ? -12.001 -11.685 -15.186 1.00 38.25 135 ALA A N 1
ATOM 1036 C CA . ALA A 1 135 ? -13.098 -10.774 -14.850 1.00 38.25 135 ALA A CA 1
ATOM 1037 C C . ALA A 1 135 ? -14.112 -10.627 -16.002 1.00 38.25 135 ALA A C 1
ATOM 1039 O O . ALA A 1 135 ? -14.374 -9.529 -16.487 1.00 38.25 135 ALA A O 1
ATOM 1040 N N . THR A 1 136 ? -14.694 -11.740 -16.462 1.00 34.94 136 THR A N 1
ATOM 1041 C CA . THR A 1 136 ? -15.891 -11.675 -17.318 1.00 34.94 136 THR A CA 1
ATOM 1042 C C . THR A 1 136 ? -17.136 -11.805 -16.444 1.00 34.94 136 THR A C 1
ATOM 1044 O O . THR A 1 136 ? -17.485 -12.898 -16.015 1.00 34.94 136 THR A O 1
ATOM 1047 N N . LEU A 1 137 ? -17.769 -10.659 -16.175 1.00 44.22 137 LEU A N 1
ATOM 1048 C CA . LEU A 1 137 ? -19.211 -10.455 -15.975 1.00 44.22 137 LEU A CA 1
ATOM 1049 C C . LEU A 1 137 ? -20.042 -11.659 -15.475 1.00 44.22 137 LEU A C 1
ATOM 1051 O O . LEU A 1 137 ? -20.578 -12.436 -16.262 1.00 44.22 137 LEU A O 1
ATOM 1055 N N . VAL A 1 138 ? -20.318 -11.681 -14.171 1.00 38.00 138 VAL A N 1
ATOM 1056 C CA . VAL A 1 138 ? -21.606 -12.143 -13.625 1.00 38.00 138 VAL A CA 1
ATOM 1057 C C . VAL A 1 138 ? -22.006 -11.065 -12.618 1.00 38.00 138 VAL A C 1
ATOM 1059 O O . VAL A 1 138 ? -21.425 -10.961 -11.552 1.00 38.00 138 VAL A O 1
ATOM 1062 N N . GLY A 1 139 ? -22.835 -10.089 -12.965 1.00 33.78 139 GLY A N 1
ATOM 1063 C CA . GLY A 1 139 ? -24.203 -10.286 -13.414 1.00 33.78 139 GLY A CA 1
ATOM 1064 C C . GLY A 1 139 ? -25.095 -9.703 -12.323 1.00 33.78 139 GLY A C 1
ATOM 1065 O O . GLY A 1 139 ? -25.405 -10.366 -11.339 1.00 33.78 139 GLY A O 1
ATOM 1066 N N . THR A 1 140 ? -25.443 -8.432 -12.502 1.00 43.53 140 THR A N 1
ATOM 1067 C CA . THR A 1 140 ? -26.450 -7.665 -11.769 1.00 43.53 140 THR A CA 1
ATOM 1068 C C . THR A 1 140 ? -27.638 -8.524 -11.329 1.00 43.53 140 THR A C 1
ATOM 1070 O O . THR A 1 140 ? -28.370 -9.058 -12.164 1.00 43.53 140 THR A O 1
ATOM 1073 N N . ARG A 1 141 ? -27.914 -8.572 -10.022 1.00 36.59 141 ARG A N 1
ATOM 1074 C CA . ARG A 1 141 ? -29.273 -8.813 -9.531 1.00 36.59 141 ARG A CA 1
ATOM 1075 C C . ARG A 1 141 ? -29.630 -7.815 -8.444 1.00 36.59 141 ARG A C 1
ATOM 1077 O O . ARG A 1 141 ? -29.012 -7.753 -7.392 1.00 36.59 141 ARG A O 1
ATOM 1084 N N . ALA A 1 142 ? -30.628 -7.027 -8.815 1.00 40.47 142 ALA A N 1
ATOM 1085 C CA . ALA A 1 142 ? -31.279 -5.979 -8.069 1.00 40.47 142 ALA A CA 1
ATOM 1086 C C . ALA A 1 142 ? -31.840 -6.455 -6.727 1.00 40.47 142 ALA A C 1
ATOM 1088 O O . ALA A 1 142 ? -32.353 -7.570 -6.614 1.00 40.47 142 ALA A O 1
ATOM 1089 N N . CYS A 1 143 ? -31.827 -5.528 -5.771 1.00 35.38 143 CYS A N 1
ATOM 1090 C CA . CYS A 1 143 ? -32.710 -5.516 -4.619 1.00 35.38 143 CYS A CA 1
ATOM 1091 C C . CYS A 1 143 ? -34.170 -5.716 -5.046 1.00 35.38 143 CYS A C 1
ATOM 1093 O O . CYS A 1 143 ? -34.680 -5.015 -5.929 1.00 35.38 143 CYS A O 1
ATOM 1095 N N . ARG A 1 144 ? -34.849 -6.629 -4.360 1.00 40.56 144 ARG A N 1
ATOM 1096 C CA . ARG A 1 144 ? -36.272 -6.533 -4.054 1.00 40.56 144 ARG A CA 1
ATOM 1097 C C . ARG A 1 144 ? -36.547 -7.195 -2.720 1.00 40.56 144 ARG A C 1
ATOM 1099 O O . ARG A 1 144 ? -35.957 -8.272 -2.493 1.00 40.56 144 ARG A O 1
#

Foldseek 3Di:
DQDWFKKKWWFAFPPPDPPGDIQIDIDTDSDQVRGVVVSLVVVLVVQCVVVPNDPVSNVVSCDADPVRGHGHDTPDMDGDDPPVVVVVLVVLVVVLVVVVVVCVVVVPDDDVVSVVSVVVNVVVVVVVVVVVVPPDDDDDDDDD

Sequence (144 aa):
MADLKTYSLLIAWCDGDDEQGTFGSTVRAGSFEEAERKVREEMRESYIAEMGGDEEAEDMANDREDDGQFGGSVLECSEGALWKAADLENCLRGLLAQVDEFADRCGWSDHGERDAARKLIAEIDALLNRTHTGATLVGTRACR

pLDDT: mean 70.1, std 13.81, range [33.78, 87.38]